Protein AF-A0A315R5Q4-F1 (afdb_monomer_lite)

Structure (mmCIF, N/CA/C/O backbone):
data_AF-A0A315R5Q4-F1
#
_entry.id   AF-A0A315R5Q4-F1
#
loop_
_atom_site.group_PDB
_atom_site.id
_atom_site.type_symbol
_atom_site.label_atom_id
_atom_site.label_alt_id
_atom_site.label_comp_id
_atom_site.label_asym_id
_atom_site.label_entity_id
_atom_site.label_seq_id
_atom_site.pdbx_PDB_ins_code
_atom_site.Cartn_x
_atom_site.Cartn_y
_atom_site.Cartn_z
_atom_site.occupancy
_atom_site.B_iso_or_equiv
_atom_site.auth_seq_id
_atom_site.auth_comp_id
_atom_site.auth_asym_id
_atom_site.auth_atom_id
_atom_site.pdbx_PDB_model_num
ATOM 1 N N . MET A 1 1 ? -39.696 -46.869 30.827 1.00 54.09 1 MET A N 1
ATOM 2 C CA . MET A 1 1 ? -39.120 -45.596 30.332 1.00 54.09 1 MET A CA 1
ATOM 3 C C . MET A 1 1 ? -38.888 -44.634 31.505 1.00 54.09 1 MET A C 1
ATOM 5 O O . MET A 1 1 ? -39.652 -43.701 31.689 1.00 54.09 1 MET A O 1
ATOM 9 N N . LYS A 1 2 ? -37.886 -44.891 32.362 1.00 55.81 2 LYS A N 1
ATOM 10 C CA . LYS A 1 2 ? -37.699 -44.168 33.645 1.00 55.81 2 LYS A CA 1
ATOM 11 C C . LYS A 1 2 ? -36.466 -43.243 33.669 1.00 55.81 2 LYS A C 1
ATOM 13 O O . LYS A 1 2 ? -36.174 -42.674 34.704 1.00 55.81 2 LYS A O 1
ATOM 18 N N . LYS A 1 3 ? -35.759 -43.094 32.538 1.00 61.62 3 LYS A N 1
ATOM 19 C CA . LYS A 1 3 ? -34.410 -42.493 32.457 1.00 61.62 3 LYS A CA 1
ATOM 20 C C . LYS A 1 3 ? -34.329 -41.052 31.920 1.00 61.62 3 LYS A C 1
ATOM 22 O O . LYS A 1 3 ? -33.239 -40.509 31.874 1.00 61.62 3 LYS A O 1
ATOM 27 N N . ILE A 1 4 ? -35.442 -40.428 31.518 1.00 68.75 4 ILE A N 1
ATOM 28 C CA . ILE A 1 4 ? -35.428 -39.055 30.954 1.00 68.75 4 ILE A CA 1
ATOM 29 C C . ILE A 1 4 ? -35.653 -37.982 32.038 1.00 68.75 4 ILE A C 1
ATOM 31 O O . ILE A 1 4 ? -35.181 -36.859 31.910 1.00 68.75 4 ILE A O 1
ATOM 35 N N . ARG A 1 5 ? -36.331 -38.329 33.142 1.00 67.69 5 ARG A N 1
ATOM 36 C CA . ARG A 1 5 ? -36.671 -37.386 34.225 1.00 67.69 5 ARG A CA 1
ATOM 37 C C . ARG A 1 5 ? -35.474 -36.944 35.073 1.00 67.69 5 ARG A C 1
ATOM 39 O O . ARG A 1 5 ? -35.511 -35.852 35.630 1.00 67.69 5 ARG A O 1
ATOM 46 N N . ASP A 1 6 ? -34.411 -37.739 35.117 1.00 67.06 6 ASP A N 1
ATOM 47 C CA . ASP A 1 6 ? -33.240 -37.433 35.947 1.00 67.06 6 ASP A CA 1
ATOM 48 C C . ASP A 1 6 ? -32.310 -36.388 35.301 1.00 67.06 6 ASP A C 1
ATOM 50 O O . ASP A 1 6 ? -31.491 -35.796 35.992 1.00 67.06 6 ASP A O 1
ATOM 54 N N . ILE A 1 7 ? -32.485 -36.082 34.006 1.00 68.50 7 ILE A N 1
ATOM 55 C CA . ILE A 1 7 ? -31.707 -35.048 33.294 1.00 68.50 7 ILE A CA 1
ATOM 56 C C . ILE A 1 7 ? -32.138 -33.630 33.720 1.00 68.50 7 ILE A C 1
ATOM 58 O O . ILE A 1 7 ? -31.321 -32.719 33.749 1.00 68.50 7 ILE A O 1
ATOM 62 N N . PHE A 1 8 ? -33.403 -33.447 34.115 1.00 65.44 8 PHE A N 1
ATOM 63 C CA . PHE A 1 8 ? -33.962 -32.155 34.550 1.00 65.44 8 PHE A CA 1
ATOM 64 C C . PHE A 1 8 ? -33.980 -31.971 36.078 1.00 65.44 8 PHE A C 1
ATOM 66 O O . PHE A 1 8 ? -34.580 -31.026 36.580 1.00 65.44 8 PHE A O 1
ATOM 73 N N . SER A 1 9 ? -33.354 -32.877 36.838 1.00 62.44 9 SER A N 1
ATOM 74 C CA . SER A 1 9 ? -33.397 -32.853 38.311 1.00 62.44 9 SER A CA 1
ATOM 75 C C . SER A 1 9 ? -32.276 -32.021 38.961 1.00 62.44 9 SER A C 1
ATOM 77 O O . SER A 1 9 ? -32.223 -31.928 40.183 1.00 62.44 9 SER A O 1
ATOM 79 N N . GLY A 1 10 ? -31.413 -31.379 38.165 1.00 63.97 10 GLY A N 1
ATOM 80 C CA . GLY A 1 10 ? -30.444 -30.371 38.612 1.00 63.97 10 GLY A CA 1
ATOM 81 C C . GLY A 1 10 ? -30.969 -28.966 38.334 1.00 63.97 10 GLY A C 1
ATOM 82 O O . GLY A 1 10 ? -30.565 -28.332 37.366 1.00 63.97 10 GLY A O 1
ATOM 83 N N . ASN A 1 11 ? -31.934 -28.508 39.128 1.00 62.16 11 ASN A N 1
ATOM 84 C CA . ASN A 1 11 ? -32.632 -27.238 38.911 1.00 62.16 11 ASN A CA 1
ATOM 85 C C . ASN A 1 11 ? -31.884 -26.064 39.580 1.00 62.16 11 ASN A C 1
ATOM 87 O O . ASN A 1 11 ? -32.440 -25.356 40.420 1.00 62.16 11 ASN A O 1
ATOM 91 N N . GLU A 1 12 ? -30.605 -25.887 39.243 1.00 71.94 12 GLU A N 1
ATOM 92 C CA . GLU A 1 12 ? -29.824 -24.706 39.627 1.00 71.94 12 GLU A CA 1
ATOM 93 C C . GLU A 1 12 ? -30.275 -23.533 38.745 1.00 71.94 12 GLU A C 1
ATOM 95 O O . GLU A 1 12 ? -29.838 -23.356 37.610 1.00 71.94 12 GLU A O 1
ATOM 100 N N . GLY A 1 13 ? -31.271 -22.789 39.232 1.00 73.81 13 GLY A N 1
ATOM 101 C CA . GLY A 1 13 ? -31.811 -21.625 38.540 1.00 73.81 13 GLY A CA 1
ATOM 102 C C . GLY A 1 13 ? -30.791 -20.489 38.491 1.00 73.81 13 GLY A C 1
ATOM 103 O O . GLY A 1 13 ? -30.280 -20.073 39.526 1.00 73.81 13 GLY A O 1
ATOM 104 N N . PHE A 1 14 ? -30.543 -19.969 37.288 1.00 77.62 14 PHE A N 1
ATOM 105 C CA . PHE A 1 14 ? -29.752 -18.761 37.052 1.00 77.62 14 PHE A CA 1
ATOM 106 C C . PHE A 1 14 ? -30.343 -17.595 37.855 1.00 77.62 14 PHE A C 1
ATOM 108 O O . PHE A 1 14 ? -31.547 -17.325 37.771 1.00 77.62 14 PHE A O 1
ATOM 115 N N . THR A 1 15 ? -29.534 -16.897 38.645 1.00 89.44 15 THR A N 1
ATOM 116 C CA . THR A 1 15 ? -30.033 -15.760 39.417 1.00 89.44 15 THR A CA 1
ATOM 117 C C . THR A 1 15 ? -30.205 -14.538 38.512 1.00 89.44 15 THR A C 1
ATOM 119 O O . THR A 1 15 ? -29.423 -14.278 37.595 1.00 89.44 15 THR A O 1
ATOM 122 N N . LEU A 1 16 ? -31.233 -13.728 38.782 1.00 88.38 16 LEU A N 1
ATOM 123 C CA . LEU A 1 16 ? -31.425 -12.458 38.070 1.00 88.38 16 LEU A CA 1
ATOM 124 C C . LEU A 1 16 ? -30.238 -11.507 38.277 1.00 88.38 16 LEU A C 1
ATOM 126 O O . LEU A 1 16 ? -29.935 -10.711 37.393 1.00 88.38 16 LEU A O 1
ATOM 130 N N . ILE A 1 17 ? -29.557 -11.605 39.424 1.00 92.31 17 ILE A N 1
ATOM 131 C CA . ILE A 1 17 ? -28.369 -10.801 39.717 1.00 92.31 17 ILE A CA 1
ATOM 132 C C . ILE A 1 17 ? -27.156 -11.242 38.885 1.00 92.31 17 ILE A C 1
ATOM 134 O O . ILE A 1 17 ? -26.411 -10.381 38.425 1.00 92.31 17 ILE A O 1
ATOM 138 N N . GLU A 1 18 ? -26.990 -12.543 38.615 1.00 90.50 18 GLU A N 1
ATOM 139 C CA . GLU A 1 18 ? -25.953 -13.045 37.700 1.00 90.50 18 GLU A CA 1
ATOM 140 C C . GLU A 1 18 ? -26.171 -12.512 36.287 1.00 90.50 18 GLU A C 1
ATOM 142 O O . GLU A 1 18 ? -25.238 -11.997 35.674 1.00 90.50 18 GLU A O 1
ATOM 147 N N . LEU A 1 19 ? -27.411 -12.545 35.791 1.00 90.50 19 LEU A N 1
ATOM 148 C CA . LEU A 1 19 ? -27.720 -11.981 34.478 1.00 90.50 19 LEU A CA 1
ATOM 149 C C . LEU A 1 19 ? -27.503 -10.455 34.449 1.00 90.50 19 LEU A C 1
ATOM 151 O O . LEU A 1 19 ? -26.994 -9.924 33.463 1.00 90.50 19 LEU A O 1
ATOM 155 N N . LEU A 1 20 ? -27.843 -9.757 35.539 1.00 92.88 20 LEU A N 1
ATOM 156 C CA . LEU A 1 20 ? -27.695 -8.305 35.664 1.00 92.88 20 LEU A CA 1
ATOM 157 C C . LEU A 1 20 ? -26.227 -7.869 35.634 1.00 92.88 20 LEU A C 1
ATOM 159 O O . LEU A 1 20 ? -25.880 -6.933 34.919 1.00 92.88 20 LEU A O 1
ATOM 163 N N . ILE A 1 21 ? -25.348 -8.544 36.375 1.00 94.12 21 ILE A N 1
ATOM 164 C CA . ILE A 1 21 ? -23.920 -8.200 36.394 1.00 94.12 21 ILE A CA 1
ATOM 165 C C . ILE A 1 21 ? -23.291 -8.447 35.017 1.00 94.12 21 ILE A C 1
ATOM 167 O O . ILE A 1 21 ? -22.500 -7.629 34.551 1.00 94.12 21 ILE A O 1
ATOM 171 N N . VAL A 1 22 ? -23.682 -9.522 34.326 1.00 94.75 22 VAL A N 1
ATOM 172 C CA . VAL A 1 22 ? -23.162 -9.843 32.988 1.00 94.75 22 VAL A CA 1
ATOM 173 C C . VAL A 1 22 ? -23.499 -8.749 31.976 1.00 94.75 22 VAL A C 1
ATOM 175 O O . VAL A 1 22 ? -22.602 -8.284 31.274 1.00 94.75 22 VAL A O 1
ATOM 178 N N . ILE A 1 23 ? -24.750 -8.280 31.919 1.00 94.94 23 ILE A N 1
ATOM 179 C CA . ILE A 1 23 ? -25.126 -7.212 30.976 1.00 94.94 23 ILE A CA 1
ATOM 180 C C . ILE A 1 23 ? -24.451 -5.879 31.315 1.00 94.94 23 ILE A C 1
ATOM 182 O O . ILE A 1 23 ? -24.115 -5.123 30.409 1.00 94.94 23 ILE A O 1
ATOM 186 N N . VAL A 1 24 ? -24.204 -5.607 32.602 1.00 96.06 24 VAL A N 1
ATOM 187 C CA . VAL A 1 24 ? -23.477 -4.411 33.044 1.00 96.06 24 VAL A CA 1
ATOM 188 C C . VAL A 1 24 ? -22.023 -4.477 32.586 1.00 96.06 24 VAL A C 1
ATOM 190 O O . VAL A 1 24 ? -21.525 -3.515 32.007 1.00 96.06 24 VAL A O 1
ATOM 193 N N . ILE A 1 25 ? -21.351 -5.615 32.777 1.00 95.81 25 ILE A N 1
ATOM 194 C CA . ILE A 1 25 ? -19.964 -5.798 32.334 1.00 95.81 25 ILE A CA 1
ATOM 195 C C . ILE A 1 25 ? -19.874 -5.726 30.805 1.00 95.81 25 ILE A C 1
ATOM 197 O O . ILE A 1 25 ? -19.025 -5.002 30.291 1.00 95.81 25 ILE A O 1
ATOM 201 N N . ILE A 1 26 ? -20.765 -6.404 30.070 1.00 95.69 26 ILE A N 1
ATOM 202 C CA . ILE A 1 26 ? -20.812 -6.323 28.599 1.00 95.69 26 ILE A CA 1
ATOM 203 C C . ILE A 1 26 ? -21.082 -4.881 28.149 1.00 95.69 26 ILE A C 1
ATOM 205 O O . ILE A 1 26 ? -20.455 -4.426 27.199 1.00 95.69 26 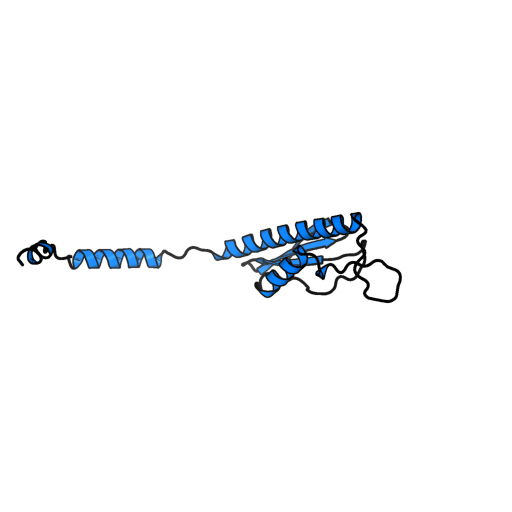ILE A O 1
ATOM 209 N N . GLY A 1 27 ? -21.941 -4.138 28.852 1.00 95.25 27 GLY A N 1
ATOM 210 C CA . GLY A 1 27 ? -22.203 -2.725 28.575 1.00 95.25 27 GLY A CA 1
ATOM 211 C C . GLY A 1 27 ? -20.963 -1.840 28.733 1.00 95.25 27 GLY A C 1
ATOM 212 O O . GLY A 1 27 ? -20.687 -1.014 27.866 1.00 95.25 27 GLY A O 1
ATOM 213 N N . VAL A 1 28 ? -20.176 -2.044 29.794 1.00 95.31 28 VAL A N 1
ATOM 214 C CA . VAL A 1 28 ? -18.911 -1.316 30.009 1.00 95.31 28 VAL A CA 1
ATOM 215 C C . VAL A 1 28 ? -17.870 -1.696 28.958 1.00 95.31 28 VAL A C 1
ATOM 217 O O . VAL A 1 28 ? -17.237 -0.814 28.382 1.00 95.31 28 VAL A O 1
ATOM 220 N N . LEU A 1 29 ? -17.710 -2.993 28.676 1.00 95.50 29 LEU A N 1
ATOM 221 C CA . LEU A 1 29 ? -16.764 -3.474 27.669 1.00 95.50 29 LEU A CA 1
ATOM 222 C C . LEU A 1 29 ? -17.122 -2.951 26.277 1.00 95.50 29 LEU A C 1
ATOM 224 O O . LEU A 1 29 ? -16.241 -2.468 25.577 1.00 95.50 29 LEU A O 1
ATOM 228 N N . ALA A 1 30 ? -18.401 -2.974 25.900 1.00 93.31 30 ALA A N 1
ATOM 229 C CA . ALA A 1 30 ? -18.864 -2.458 24.616 1.00 93.31 30 ALA A CA 1
ATOM 230 C C . ALA A 1 30 ? -18.624 -0.947 24.467 1.00 93.31 30 ALA A C 1
ATOM 232 O O . ALA A 1 30 ? -18.304 -0.494 23.373 1.00 93.31 30 ALA A O 1
ATOM 233 N N . ALA A 1 31 ? -18.728 -0.171 25.553 1.00 92.00 31 ALA A N 1
ATOM 234 C CA . ALA A 1 31 ? -18.489 1.272 25.520 1.00 92.00 31 ALA A CA 1
ATOM 235 C C . ALA A 1 31 ? -17.018 1.644 25.256 1.00 92.00 31 ALA A C 1
ATOM 237 O O . ALA A 1 31 ? -16.754 2.674 24.641 1.00 92.00 31 ALA A O 1
ATOM 238 N N . ILE A 1 32 ? -16.062 0.825 25.711 1.00 93.06 32 ILE A N 1
ATOM 239 C CA . ILE A 1 32 ? -14.619 1.060 25.503 1.00 93.06 32 ILE A CA 1
ATOM 240 C C . ILE A 1 32 ? -14.046 0.275 24.317 1.00 93.06 32 ILE A C 1
ATOM 242 O O . ILE A 1 32 ? -12.924 0.537 23.884 1.00 93.06 32 ILE A O 1
ATOM 246 N N . ALA A 1 33 ? -14.790 -0.702 23.798 1.00 87.88 33 ALA A N 1
ATOM 247 C CA . ALA A 1 33 ? -14.345 -1.571 22.721 1.00 87.88 33 ALA A CA 1
ATOM 248 C C . ALA A 1 33 ? -14.543 -0.904 21.355 1.00 87.88 33 ALA A C 1
ATOM 250 O O . ALA A 1 33 ? -15.437 -1.261 20.592 1.00 87.88 33 ALA A O 1
ATOM 251 N N . VAL A 1 34 ? -13.658 0.035 21.022 1.00 85.31 34 VAL A N 1
ATOM 252 C CA . VAL A 1 34 ? -13.445 0.478 19.640 1.00 85.31 34 VAL A CA 1
ATOM 253 C C . VAL A 1 34 ? -11.950 0.365 19.336 1.00 85.31 34 VAL A C 1
ATOM 255 O O . VAL A 1 34 ? -11.176 1.221 19.767 1.00 85.31 34 VAL A O 1
ATOM 258 N N . PRO A 1 35 ? -11.496 -0.697 18.643 1.00 78.25 35 PRO A N 1
ATOM 259 C CA . PRO A 1 35 ? -10.123 -0.751 18.162 1.00 78.25 35 PRO A CA 1
ATOM 260 C C . PRO A 1 35 ? -9.923 0.343 17.108 1.00 78.25 35 PRO A C 1
ATOM 262 O O . PRO A 1 35 ? -10.674 0.424 16.136 1.00 78.25 35 PRO A O 1
ATOM 265 N N . ASN A 1 36 ? -8.917 1.197 17.303 1.00 78.31 36 ASN A N 1
ATOM 266 C CA . ASN A 1 36 ? -8.582 2.231 16.331 1.00 78.31 36 ASN A CA 1
ATOM 267 C C . ASN A 1 36 ? -7.816 1.603 15.155 1.00 78.31 36 ASN A C 1
ATOM 269 O O . ASN A 1 36 ? -6.627 1.307 15.275 1.00 78.31 36 ASN A O 1
ATOM 273 N N . LEU A 1 37 ? -8.522 1.354 14.049 1.00 79.25 37 LEU A N 1
ATOM 274 C CA . LEU A 1 37 ? -7.970 0.724 12.847 1.00 79.25 37 LEU A CA 1
ATOM 275 C C . LEU A 1 37 ? -7.558 1.734 11.768 1.00 79.25 37 LEU A C 1
ATOM 277 O O . LEU A 1 37 ? -6.911 1.322 10.810 1.00 79.25 37 LEU A O 1
ATOM 281 N N . THR A 1 38 ? -7.904 3.021 11.904 1.00 76.31 38 THR A N 1
ATOM 282 C CA . THR A 1 38 ? -7.800 3.989 10.798 1.00 76.31 38 THR A CA 1
ATOM 283 C C . THR A 1 38 ? -6.368 4.047 10.251 1.00 76.31 38 THR A C 1
ATOM 285 O O . THR A 1 38 ? -6.125 3.534 9.160 1.00 76.31 38 THR A O 1
ATOM 288 N N . GLY A 1 39 ? -5.385 4.430 11.075 1.00 77.50 39 GLY A N 1
ATOM 289 C CA . GLY A 1 39 ? -3.984 4.603 10.637 1.00 77.50 39 GLY A CA 1
ATOM 290 C C . GLY A 1 39 ? -3.251 3.332 10.180 1.00 77.50 39 GLY A C 1
ATOM 291 O O . GLY A 1 39 ? -2.186 3.405 9.554 1.00 77.50 39 GLY A O 1
ATOM 292 N N . LEU A 1 40 ? -3.790 2.145 10.484 1.00 82.88 40 LEU A N 1
ATOM 293 C CA . LEU A 1 40 ? -3.183 0.885 10.049 1.00 82.88 40 LEU A CA 1
ATOM 294 C C . LEU A 1 40 ? -3.427 0.641 8.557 1.00 82.88 40 LEU A C 1
ATOM 296 O O . LEU A 1 40 ? -2.548 0.112 7.877 1.00 82.88 40 LEU A O 1
ATOM 300 N N . VAL A 1 41 ? -4.593 1.045 8.045 1.00 85.56 41 VAL A N 1
ATOM 301 C CA . VAL A 1 41 ? -4.964 0.851 6.638 1.00 85.56 41 VAL A CA 1
ATOM 302 C C . VAL A 1 41 ? -4.126 1.758 5.737 1.00 85.56 41 VAL A C 1
ATOM 304 O O . VAL A 1 41 ? -3.557 1.271 4.759 1.00 85.56 41 VAL A O 1
ATOM 307 N N . GLY A 1 42 ? -3.956 3.036 6.097 1.00 86.56 42 GLY A N 1
ATOM 308 C CA . GLY A 1 42 ? -3.080 3.964 5.372 1.00 86.56 42 GLY A CA 1
ATOM 309 C C . GLY A 1 42 ? -1.630 3.473 5.304 1.00 86.56 42 GLY A C 1
ATOM 310 O O . GLY A 1 42 ? -1.039 3.381 4.222 1.00 86.56 42 GLY A O 1
ATOM 311 N N . SER A 1 43 ? -1.081 3.036 6.443 1.00 88.00 43 SER A N 1
ATOM 312 C CA . SER A 1 43 ? 0.269 2.457 6.522 1.00 88.00 43 SER A CA 1
ATOM 313 C C . SER A 1 43 ? 0.423 1.173 5.698 1.00 88.00 43 SER A C 1
ATOM 315 O O . SER A 1 43 ? 1.440 0.995 5.025 1.00 88.00 43 SER A O 1
ATOM 317 N N . ALA A 1 44 ? -0.584 0.293 5.703 1.00 90.38 44 ALA A N 1
ATOM 318 C CA . ALA A 1 44 ? -0.580 -0.923 4.894 1.00 90.38 44 ALA A CA 1
ATOM 319 C C . ALA A 1 44 ? -0.592 -0.604 3.391 1.00 90.38 44 ALA A C 1
ATOM 321 O O . ALA A 1 44 ? 0.228 -1.141 2.647 1.00 90.38 44 ALA A O 1
ATOM 322 N N . ASN A 1 45 ? -1.448 0.325 2.952 1.00 91.69 45 ASN A N 1
ATOM 323 C CA . ASN A 1 45 ? -1.526 0.747 1.550 1.00 91.69 45 ASN A CA 1
ATOM 324 C C . ASN A 1 45 ? -0.186 1.303 1.047 1.00 91.69 45 ASN A C 1
ATOM 326 O O . ASN A 1 45 ? 0.249 0.965 -0.054 1.00 91.69 45 ASN A O 1
ATOM 330 N N . LYS A 1 46 ? 0.509 2.096 1.873 1.00 93.12 46 LYS A N 1
ATOM 331 C CA . LYS A 1 46 ? 1.842 2.640 1.559 1.00 93.12 46 LYS A CA 1
ATOM 332 C C . LYS A 1 46 ? 2.873 1.545 1.309 1.00 93.12 46 LYS A C 1
ATOM 334 O O . LYS A 1 46 ? 3.626 1.627 0.338 1.00 93.12 46 LYS A O 1
ATOM 339 N N . GLU A 1 47 ? 2.927 0.524 2.162 1.00 93.12 47 GLU A N 1
ATOM 340 C CA . GLU A 1 47 ? 3.890 -0.567 1.984 1.00 93.12 47 GLU A CA 1
ATOM 341 C C . GLU A 1 47 ? 3.533 -1.474 0.800 1.00 93.12 47 GLU A C 1
ATOM 343 O O . GLU A 1 47 ? 4.436 -1.870 0.062 1.00 93.12 47 GLU A O 1
ATOM 348 N N . VAL A 1 48 ? 2.245 -1.733 0.541 1.00 92.50 48 VAL A N 1
ATOM 349 C CA . VAL A 1 48 ? 1.827 -2.520 -0.633 1.00 92.50 48 VAL A CA 1
ATOM 350 C C . VAL A 1 48 ? 2.152 -1.780 -1.933 1.00 92.50 48 VAL A C 1
ATOM 352 O O . VAL A 1 48 ? 2.802 -2.353 -2.806 1.00 92.50 48 VAL A O 1
ATOM 355 N N . VAL A 1 49 ? 1.805 -0.492 -2.055 1.00 92.94 49 VAL A N 1
ATOM 356 C CA . VAL A 1 49 ? 2.121 0.294 -3.263 1.00 92.94 49 VAL A CA 1
ATOM 357 C C . VAL A 1 49 ? 3.629 0.381 -3.480 1.00 92.94 49 VAL A C 1
ATOM 359 O O . VAL A 1 49 ? 4.115 0.156 -4.585 1.00 92.94 49 VAL A O 1
ATOM 362 N N . LYS A 1 50 ? 4.404 0.624 -2.422 1.00 93.31 50 LYS A N 1
ATOM 363 C CA . LYS A 1 50 ? 5.871 0.629 -2.484 1.00 93.31 50 LYS A CA 1
ATOM 364 C C . LYS A 1 50 ? 6.451 -0.713 -2.927 1.00 93.31 50 LYS A C 1
ATOM 366 O O . LYS A 1 50 ? 7.409 -0.723 -3.697 1.00 93.31 50 LYS A O 1
ATOM 371 N N . SER A 1 51 ? 5.907 -1.825 -2.433 1.00 94.62 51 SER A N 1
ATOM 372 C CA . SER A 1 51 ? 6.304 -3.175 -2.839 1.00 94.62 51 SER A CA 1
ATOM 373 C C . SER A 1 51 ? 6.013 -3.401 -4.322 1.00 94.62 51 SER A C 1
ATOM 375 O O . SER A 1 51 ? 6.924 -3.724 -5.082 1.00 94.62 51 SER A O 1
ATOM 377 N N . ASN A 1 52 ? 4.784 -3.123 -4.759 1.00 92.75 52 ASN A N 1
ATOM 378 C CA . ASN A 1 52 ? 4.365 -3.329 -6.143 1.00 92.75 52 ASN A CA 1
ATOM 379 C C . ASN A 1 52 ? 5.139 -2.430 -7.114 1.00 92.75 52 ASN A C 1
ATOM 381 O O . ASN A 1 52 ? 5.550 -2.891 -8.172 1.00 92.75 52 ASN A O 1
ATOM 385 N N . MET A 1 53 ? 5.458 -1.191 -6.730 1.00 91.19 53 MET A N 1
ATOM 386 C CA . MET A 1 53 ? 6.312 -0.298 -7.524 1.00 91.19 53 MET A CA 1
ATOM 387 C C . MET A 1 53 ? 7.755 -0.815 -7.659 1.00 91.19 53 MET A C 1
ATOM 389 O O . MET A 1 53 ? 8.380 -0.644 -8.705 1.00 91.19 53 MET A O 1
ATOM 393 N N . ARG A 1 54 ? 8.308 -1.485 -6.638 1.00 93.12 54 ARG A N 1
ATOM 394 C CA . ARG A 1 54 ? 9.632 -2.132 -6.743 1.00 93.12 54 ARG A CA 1
ATOM 395 C C . ARG A 1 54 ? 9.599 -3.349 -7.657 1.00 93.12 54 ARG A C 1
ATOM 397 O O . ARG A 1 54 ? 10.521 -3.532 -8.454 1.00 93.12 54 ARG A O 1
ATOM 404 N N . THR A 1 55 ? 8.550 -4.159 -7.545 1.00 92.94 55 THR A N 1
ATOM 405 C CA . THR A 1 55 ? 8.326 -5.296 -8.441 1.00 92.94 55 THR A CA 1
ATOM 406 C C . THR A 1 55 ? 8.194 -4.800 -9.874 1.00 92.94 55 THR A C 1
ATOM 408 O O . THR A 1 55 ? 8.900 -5.290 -10.746 1.00 92.94 55 THR A O 1
ATOM 411 N N . LEU A 1 56 ? 7.405 -3.747 -10.099 1.00 88.00 56 LEU A N 1
ATOM 412 C CA . LEU A 1 56 ? 7.219 -3.135 -11.409 1.00 88.00 56 LEU A CA 1
ATOM 413 C C . LEU A 1 56 ? 8.542 -2.649 -12.012 1.00 88.00 56 LEU A C 1
ATOM 415 O O . LEU A 1 56 ? 8.836 -2.977 -13.157 1.00 88.00 56 LEU A O 1
ATOM 419 N N . LEU A 1 57 ? 9.378 -1.942 -11.242 1.00 87.62 57 LEU A N 1
ATOM 420 C CA . LEU A 1 57 ? 10.723 -1.549 -11.684 1.00 87.62 57 LEU A CA 1
ATOM 421 C C . LEU A 1 57 ? 11.562 -2.770 -12.095 1.00 87.62 57 LEU A C 1
ATOM 423 O O . LEU A 1 57 ? 12.161 -2.779 -13.168 1.00 87.62 57 LEU A O 1
ATOM 427 N N . THR A 1 58 ? 11.561 -3.819 -11.271 1.00 90.00 58 THR A N 1
ATOM 428 C CA . THR A 1 58 ? 12.319 -5.050 -11.542 1.00 90.00 58 THR A CA 1
ATOM 429 C C . THR A 1 58 ? 11.829 -5.740 -12.816 1.00 90.00 58 THR A C 1
ATOM 431 O O . THR A 1 58 ? 12.638 -6.189 -13.626 1.00 90.00 58 THR A O 1
ATOM 434 N N . GLU A 1 59 ? 10.514 -5.815 -13.030 1.00 86.12 59 GLU A N 1
ATOM 435 C CA . GLU A 1 59 ? 9.948 -6.418 -14.236 1.00 86.12 59 GLU A CA 1
ATOM 436 C C . GLU A 1 59 ? 10.246 -5.581 -15.491 1.00 86.12 59 GLU A C 1
ATOM 438 O O . GLU A 1 59 ? 10.548 -6.153 -16.542 1.00 86.12 59 GLU A O 1
ATOM 443 N N . ILE A 1 60 ? 10.232 -4.245 -15.385 1.00 81.00 60 ILE A N 1
ATOM 444 C CA . ILE A 1 60 ? 10.638 -3.330 -16.464 1.00 81.00 60 ILE A CA 1
ATOM 445 C C . ILE A 1 60 ? 12.108 -3.570 -16.838 1.00 81.00 60 ILE A C 1
ATOM 447 O O . ILE A 1 60 ? 12.424 -3.748 -18.018 1.00 81.00 60 ILE A O 1
ATOM 451 N N . GLU A 1 61 ? 13.009 -3.628 -15.854 1.00 82.06 61 GLU A N 1
ATOM 452 C CA . GLU A 1 61 ? 14.441 -3.862 -16.078 1.00 82.06 61 GLU A CA 1
ATOM 453 C C . GLU A 1 61 ? 14.727 -5.257 -16.644 1.00 82.06 61 GLU A C 1
ATOM 455 O O . GLU A 1 61 ? 15.482 -5.394 -17.610 1.00 82.06 61 GLU A O 1
ATOM 460 N N . ALA A 1 62 ? 14.086 -6.294 -16.101 1.00 83.44 62 ALA A N 1
ATOM 461 C CA . ALA A 1 62 ? 14.218 -7.661 -16.595 1.00 83.44 62 ALA A CA 1
ATOM 462 C C . ALA A 1 62 ? 13.747 -7.775 -18.052 1.00 83.44 62 ALA A C 1
ATOM 464 O O . ALA A 1 62 ? 14.409 -8.406 -18.882 1.00 83.44 62 ALA A O 1
ATOM 465 N N . ARG A 1 63 ? 12.633 -7.116 -18.399 1.00 77.44 63 ARG A N 1
ATOM 466 C CA . ARG A 1 63 ? 12.123 -7.083 -19.773 1.00 77.44 63 ARG A CA 1
ATOM 467 C C . ARG A 1 63 ? 13.078 -6.331 -20.701 1.00 77.44 63 ARG A C 1
ATOM 469 O O . ARG A 1 63 ? 13.381 -6.857 -21.773 1.00 77.44 63 ARG A O 1
ATOM 476 N N . LYS A 1 64 ? 13.600 -5.172 -20.274 1.00 76.56 64 LYS A N 1
ATOM 477 C CA . LYS A 1 64 ? 14.623 -4.393 -21.000 1.00 76.56 64 LYS A CA 1
ATOM 478 C C . LYS A 1 64 ? 15.866 -5.237 -21.291 1.00 76.56 64 LYS A C 1
ATOM 480 O O . LYS A 1 64 ? 16.332 -5.255 -22.425 1.00 76.56 64 LYS A O 1
ATOM 485 N N . ALA A 1 65 ? 16.354 -5.993 -20.307 1.00 79.69 65 ALA A N 1
ATOM 486 C CA . ALA A 1 65 ? 17.509 -6.877 -20.466 1.00 79.69 65 ALA A CA 1
ATOM 487 C C . ALA A 1 65 ? 17.234 -8.079 -21.390 1.00 79.69 65 ALA A C 1
ATOM 489 O O . ALA A 1 65 ? 18.122 -8.506 -22.124 1.00 79.69 65 ALA A O 1
ATOM 490 N N . SER A 1 66 ? 16.012 -8.621 -21.373 1.00 78.31 66 SER A N 1
ATOM 491 C CA . SER A 1 66 ? 15.631 -9.783 -22.192 1.00 78.31 66 SER A CA 1
ATOM 492 C C . SER A 1 66 ? 15.460 -9.479 -23.685 1.00 78.31 66 SER A C 1
ATOM 494 O O . SER A 1 66 ? 15.402 -10.408 -24.487 1.00 78.31 66 SER A O 1
ATOM 496 N N . GLY A 1 67 ? 15.333 -8.202 -24.066 1.00 67.94 67 GLY A N 1
ATOM 497 C CA . GLY A 1 67 ? 15.041 -7.815 -25.447 1.00 67.94 67 GLY A CA 1
ATOM 498 C C . GLY A 1 67 ? 13.704 -8.357 -25.966 1.00 67.94 67 GLY A C 1
ATOM 499 O O . GLY A 1 67 ? 13.535 -8.494 -27.173 1.00 67.94 67 GLY A O 1
ATOM 500 N N . ASN A 1 68 ? 12.758 -8.709 -25.086 1.00 60.66 68 ASN A N 1
ATOM 501 C CA . ASN A 1 68 ? 11.417 -9.121 -25.492 1.00 60.66 68 ASN A CA 1
ATOM 502 C C . ASN A 1 68 ? 10.613 -7.882 -25.925 1.00 60.66 68 ASN A C 1
ATOM 504 O O . ASN A 1 68 ? 10.088 -7.151 -25.084 1.00 60.66 68 ASN A O 1
ATOM 508 N N . THR A 1 69 ? 10.547 -7.650 -27.237 1.00 55.62 69 THR A N 1
ATOM 509 C CA . THR A 1 69 ? 9.954 -6.468 -27.891 1.00 55.62 69 THR A CA 1
ATOM 510 C C . THR A 1 69 ? 8.510 -6.682 -28.355 1.00 55.62 69 THR A C 1
ATOM 512 O O . THR A 1 69 ? 8.044 -6.056 -29.308 1.00 55.62 69 THR A O 1
ATOM 515 N N . THR A 1 70 ? 7.773 -7.584 -27.708 1.00 49.47 70 THR A N 1
ATOM 516 C CA . THR A 1 70 ? 6.385 -7.864 -28.093 1.00 49.47 70 THR A CA 1
ATOM 517 C C . THR A 1 70 ? 5.479 -6.722 -27.624 1.00 49.47 70 THR A C 1
ATOM 519 O O . THR A 1 70 ? 5.040 -6.702 -26.480 1.00 49.47 70 THR A O 1
ATOM 522 N N . GLY A 1 71 ? 5.256 -5.744 -28.504 1.00 51.69 71 GLY A N 1
ATOM 523 C CA . GLY A 1 71 ? 4.435 -4.563 -28.237 1.00 51.69 71 GLY A CA 1
ATOM 524 C C . GLY A 1 71 ? 4.434 -3.568 -29.398 1.00 51.69 71 GLY A C 1
ATOM 525 O O . GLY A 1 71 ? 4.782 -2.404 -29.235 1.00 51.69 71 GLY A O 1
ATOM 526 N N . SER A 1 72 ? 4.077 -4.013 -30.607 1.00 48.25 72 SER A N 1
ATOM 527 C CA . SER A 1 72 ? 3.878 -3.087 -31.726 1.00 48.25 72 SER A CA 1
ATOM 528 C C . SER A 1 72 ? 2.538 -2.369 -31.569 1.00 48.25 72 SER A C 1
ATOM 530 O O . SER A 1 72 ? 1.485 -2.921 -31.883 1.00 48.25 72 SER A O 1
ATOM 532 N N . THR A 1 73 ? 2.576 -1.114 -31.132 1.00 48.47 73 THR A N 1
ATOM 533 C CA . THR A 1 73 ? 1.507 -0.153 -31.419 1.00 48.47 73 THR A CA 1
ATOM 534 C C . THR A 1 73 ? 2.098 1.028 -32.172 1.00 48.47 73 THR A C 1
ATOM 536 O O . THR A 1 73 ? 2.475 2.032 -31.578 1.00 48.47 73 THR A O 1
ATOM 539 N N . GLY A 1 74 ? 2.155 0.908 -33.498 1.00 49.97 74 GLY A N 1
ATOM 540 C CA . GLY A 1 74 ? 2.281 2.067 -34.378 1.00 49.97 74 GLY A CA 1
ATOM 541 C C . GLY A 1 74 ? 3.552 2.131 -35.215 1.00 49.97 74 GLY A C 1
ATOM 542 O O . GLY A 1 74 ? 4.632 1.702 -34.833 1.00 49.97 74 GLY A O 1
ATOM 543 N N . THR A 1 75 ? 3.357 2.664 -36.414 1.00 50.53 75 THR A N 1
ATOM 544 C CA . THR A 1 75 ? 4.261 2.737 -37.558 1.00 50.53 75 THR A CA 1
ATOM 545 C C . THR A 1 75 ? 5.513 3.568 -37.264 1.00 50.53 75 THR A C 1
ATOM 547 O O . THR A 1 75 ? 5.541 4.775 -37.472 1.00 50.53 75 THR A O 1
ATOM 550 N N . GLY A 1 76 ? 6.566 2.913 -36.799 1.00 51.84 76 GLY A N 1
ATOM 551 C CA . GLY A 1 76 ? 7.875 3.514 -36.571 1.00 51.84 76 GLY A CA 1
ATOM 552 C C . GLY A 1 76 ? 8.724 2.512 -35.811 1.00 51.84 76 GLY A C 1
ATOM 553 O O . GLY A 1 76 ? 8.238 1.890 -34.880 1.00 51.84 76 GLY A O 1
ATOM 554 N N . SER A 1 77 ? 9.946 2.274 -36.268 1.00 52.22 77 SER A N 1
ATOM 555 C CA . SER A 1 77 ? 10.826 1.189 -35.826 1.00 52.22 77 SER A CA 1
ATOM 556 C C . SER A 1 77 ? 11.401 1.388 -34.411 1.00 52.22 77 SER A C 1
ATOM 558 O O . SER A 1 77 ? 12.609 1.265 -34.232 1.00 52.22 77 SER A O 1
ATOM 560 N N . ASP A 1 78 ? 10.556 1.641 -33.415 1.00 57.16 78 ASP A N 1
ATOM 561 C CA . ASP A 1 78 ? 10.931 1.640 -32.006 1.00 57.16 78 ASP A CA 1
ATOM 562 C C . ASP A 1 78 ? 10.258 0.447 -31.329 1.00 57.16 78 ASP A C 1
ATOM 564 O O . ASP A 1 78 ? 9.036 0.339 -31.238 1.00 57.16 78 ASP A O 1
ATOM 568 N N . ASN A 1 79 ? 11.082 -0.498 -30.891 1.00 52.53 79 ASN A N 1
ATOM 569 C CA . ASN A 1 79 ? 10.658 -1.660 -30.128 1.00 52.53 79 ASN A CA 1
ATOM 570 C C . ASN A 1 79 ? 10.045 -1.210 -28.796 1.00 52.53 79 ASN A C 1
ATOM 572 O O . ASN A 1 79 ? 10.770 -0.918 -27.846 1.00 52.53 79 ASN A O 1
ATOM 576 N N . TYR A 1 80 ? 8.722 -1.130 -28.735 1.00 56.12 80 TYR A N 1
ATOM 577 C CA . TYR A 1 80 ? 8.009 -0.640 -27.567 1.00 56.12 80 TYR A CA 1
ATOM 578 C C . TYR A 1 80 ? 7.421 -1.770 -26.736 1.00 56.12 80 TYR A C 1
ATOM 580 O O . TYR A 1 80 ? 6.981 -2.782 -27.274 1.00 56.12 80 TYR A O 1
ATOM 588 N N . VAL A 1 81 ? 7.389 -1.587 -25.417 1.00 61.62 81 VAL A N 1
ATOM 589 C CA . VAL A 1 81 ? 6.725 -2.509 -24.491 1.00 61.62 81 VAL A CA 1
ATOM 590 C C . VAL A 1 81 ? 5.598 -1.756 -23.796 1.00 61.62 81 VAL A C 1
ATOM 592 O O . VAL A 1 81 ? 5.876 -0.785 -23.087 1.00 61.62 81 VAL A O 1
ATOM 595 N N . PRO A 1 82 ? 4.335 -2.180 -23.950 1.00 67.94 82 PRO A N 1
ATOM 596 C CA . PRO A 1 82 ? 3.264 -1.670 -23.116 1.00 67.94 82 PRO A CA 1
ATOM 597 C C . PRO A 1 82 ? 3.477 -2.161 -21.677 1.00 67.94 82 PRO A C 1
ATOM 599 O O . PRO A 1 82 ? 3.325 -3.341 -21.366 1.00 67.94 82 PRO A O 1
ATOM 602 N N . ILE A 1 83 ? 3.824 -1.238 -20.776 1.00 73.31 83 ILE A N 1
ATOM 603 C CA . ILE A 1 83 ? 3.942 -1.490 -19.326 1.00 73.31 83 ILE A CA 1
ATOM 604 C C . ILE A 1 83 ? 2.640 -2.020 -18.706 1.00 73.31 83 ILE A C 1
ATOM 606 O O . ILE A 1 83 ? 2.659 -2.585 -17.620 1.00 73.31 83 ILE A O 1
ATOM 610 N N . THR A 1 84 ? 1.521 -1.863 -19.414 1.00 76.25 84 THR A N 1
ATOM 611 C CA . THR A 1 84 ? 0.180 -2.268 -18.995 1.00 76.25 84 THR A CA 1
ATOM 612 C C . THR A 1 84 ? -0.003 -3.782 -18.901 1.00 76.25 84 THR A C 1
ATOM 614 O O . THR A 1 84 ? -0.941 -4.241 -18.267 1.00 76.25 84 THR A O 1
ATOM 617 N N . GLU A 1 85 ? 0.880 -4.573 -19.519 1.00 75.50 85 GLU A N 1
ATOM 618 C CA . GLU A 1 85 ? 0.827 -6.044 -19.480 1.00 75.50 85 GLU A CA 1
ATOM 619 C C . GLU A 1 85 ? 1.658 -6.657 -18.339 1.00 75.50 85 GLU A C 1
ATOM 621 O O . GLU A 1 85 ? 1.753 -7.877 -18.212 1.00 75.50 85 GLU A O 1
ATOM 626 N N . LEU A 1 86 ? 2.329 -5.831 -17.535 1.00 80.62 86 LEU A N 1
ATOM 627 C CA . LEU A 1 86 ? 3.116 -6.287 -16.390 1.00 80.62 86 LEU A CA 1
ATOM 628 C C . LEU A 1 86 ? 2.177 -6.655 -15.235 1.00 80.62 86 LEU A C 1
ATOM 630 O O . LEU A 1 86 ? 1.257 -5.901 -14.923 1.00 80.62 86 LEU A O 1
ATOM 634 N N . ASN A 1 87 ? 2.417 -7.784 -14.565 1.00 87.00 87 ASN A N 1
ATOM 635 C CA . ASN A 1 87 ? 1.550 -8.231 -13.467 1.00 87.00 87 ASN A CA 1
ATOM 636 C C . ASN A 1 87 ? 1.503 -7.181 -12.351 1.00 87.00 87 ASN A C 1
ATOM 638 O O . ASN A 1 87 ? 0.426 -6.827 -11.879 1.00 87.00 87 ASN A O 1
ATOM 642 N N . ALA A 1 88 ? 2.659 -6.610 -12.003 1.00 87.19 88 ALA A N 1
ATOM 643 C CA . ALA A 1 88 ? 2.745 -5.551 -11.002 1.00 87.19 88 ALA A CA 1
ATOM 644 C C . ALA A 1 88 ? 1.994 -4.268 -11.410 1.00 87.19 88 ALA A C 1
ATOM 646 O O . ALA A 1 88 ? 1.520 -3.530 -10.547 1.00 87.19 88 ALA A O 1
ATOM 647 N N . TYR A 1 89 ? 1.860 -3.999 -12.715 1.00 87.06 89 TYR A N 1
ATOM 648 C CA . TYR A 1 89 ? 1.061 -2.879 -13.216 1.00 87.06 89 TYR A CA 1
ATOM 649 C C . TYR A 1 89 ? -0.432 -3.13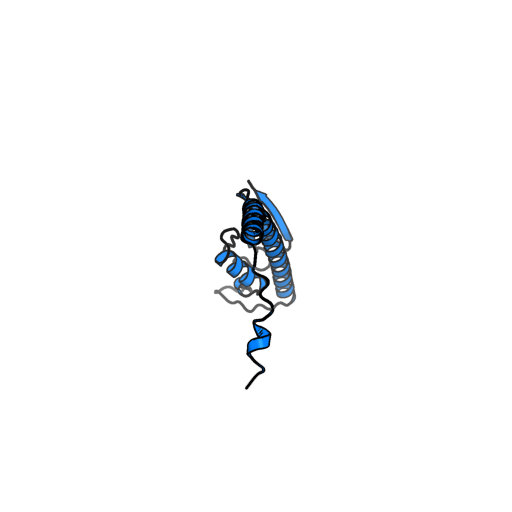5 -12.997 1.00 87.06 89 TYR A C 1
ATOM 651 O O . TYR A 1 89 ? -1.126 -2.286 -12.445 1.00 87.06 89 TYR A O 1
ATOM 659 N N . VAL A 1 90 ? -0.907 -4.322 -13.379 1.00 87.62 90 VAL A N 1
ATOM 660 C CA . VAL A 1 90 ? -2.310 -4.732 -13.208 1.00 87.62 90 VAL A CA 1
ATOM 661 C C . VAL A 1 90 ? -2.703 -4.750 -11.729 1.00 87.62 90 VAL A C 1
ATOM 663 O O . VAL A 1 90 ? -3.799 -4.329 -11.369 1.00 87.62 90 VAL A O 1
ATOM 666 N N . GLU A 1 91 ? -1.807 -5.187 -10.844 1.00 90.06 91 GLU A N 1
ATOM 667 C CA . GLU A 1 91 ? -2.038 -5.136 -9.397 1.00 90.06 91 GLU A CA 1
ATOM 668 C C . GLU A 1 91 ? -2.212 -3.700 -8.888 1.00 90.06 91 GLU A C 1
ATOM 670 O O . GLU A 1 91 ? -3.143 -3.435 -8.128 1.00 90.06 91 GLU A O 1
ATOM 675 N N . LEU A 1 92 ? -1.369 -2.760 -9.326 1.00 90.00 92 LEU A N 1
ATOM 676 C CA . LEU A 1 92 ? -1.504 -1.344 -8.964 1.00 90.00 92 LEU A CA 1
ATOM 677 C C . LEU A 1 92 ? -2.792 -0.717 -9.517 1.00 90.00 92 LEU A C 1
ATOM 679 O O . LEU A 1 92 ? -3.425 0.081 -8.826 1.00 90.00 92 LEU A O 1
ATOM 683 N N . GLU A 1 93 ? -3.200 -1.091 -10.728 1.00 90.06 93 GLU A N 1
ATOM 684 C CA . GLU A 1 93 ? -4.436 -0.620 -11.361 1.00 90.06 93 GLU A CA 1
ATOM 685 C C . GLU A 1 93 ? -5.695 -1.128 -10.639 1.00 90.06 93 GLU A C 1
ATOM 687 O O . GLU A 1 93 ? -6.603 -0.345 -10.340 1.00 90.06 93 GLU A O 1
ATOM 692 N N . ASN A 1 94 ? -5.730 -2.415 -10.286 1.00 90.81 94 ASN A N 1
ATOM 693 C CA . ASN A 1 94 ? -6.824 -2.991 -9.503 1.00 90.81 94 ASN A CA 1
ATOM 694 C C . ASN A 1 94 ? -6.889 -2.364 -8.106 1.00 90.81 94 ASN A C 1
ATOM 696 O O . ASN A 1 94 ? -7.961 -1.971 -7.654 1.00 90.81 94 ASN A O 1
ATOM 700 N N . MET A 1 95 ? -5.739 -2.183 -7.449 1.00 90.75 95 MET A N 1
ATOM 701 C CA . MET A 1 95 ? -5.684 -1.505 -6.154 1.00 90.75 95 MET A CA 1
ATOM 702 C C . MET A 1 95 ? -6.235 -0.080 -6.214 1.00 90.75 95 MET A C 1
ATOM 704 O O . MET A 1 95 ? -6.984 0.306 -5.326 1.00 90.75 95 MET A O 1
ATOM 708 N N . ALA A 1 96 ? -5.883 0.701 -7.238 1.00 91.19 96 ALA A N 1
ATOM 709 C CA . ALA A 1 96 ? -6.405 2.058 -7.404 1.00 91.19 96 ALA A CA 1
ATOM 710 C C . ALA A 1 96 ? -7.907 2.085 -7.738 1.00 91.19 96 ALA A C 1
ATOM 712 O O . ALA A 1 96 ? -8.597 3.049 -7.414 1.00 91.19 96 ALA A O 1
ATOM 713 N N . SER A 1 97 ? -8.423 1.024 -8.364 1.00 91.00 97 SER A N 1
ATOM 714 C CA . SER A 1 97 ? -9.857 0.872 -8.639 1.00 91.00 97 SER A CA 1
ATOM 715 C C . SER A 1 97 ? -10.655 0.509 -7.382 1.00 91.00 97 SER A C 1
ATOM 717 O O . SER A 1 97 ? -11.770 0.998 -7.203 1.00 91.00 97 SER A O 1
ATOM 719 N N . ASP A 1 98 ? -10.074 -0.303 -6.495 1.00 92.00 98 ASP A N 1
ATOM 720 C CA . ASP A 1 98 ? -10.724 -0.795 -5.274 1.00 92.00 98 ASP A CA 1
ATOM 721 C C . ASP A 1 98 ? -10.517 0.120 -4.054 1.00 92.00 98 ASP A C 1
ATOM 723 O O . ASP A 1 98 ? -11.238 0.011 -3.059 1.00 92.00 98 ASP A O 1
ATOM 727 N N . ASN A 1 99 ? -9.531 1.020 -4.102 1.00 90.81 99 ASN A N 1
ATOM 728 C CA . ASN A 1 99 ? -9.139 1.860 -2.977 1.00 90.81 99 ASN A CA 1
ATOM 729 C C . ASN A 1 99 ? -8.971 3.327 -3.389 1.00 90.81 99 ASN A C 1
ATOM 731 O O . ASN A 1 99 ? -7.968 3.705 -3.987 1.00 90.81 99 ASN A O 1
ATOM 735 N N . SER A 1 100 ? -9.902 4.181 -2.954 1.00 90.94 100 SER A N 1
ATOM 736 C CA . SER A 1 100 ? -9.883 5.628 -3.217 1.00 90.94 100 SER A CA 1
ATOM 737 C C . SER A 1 100 ? -8.654 6.361 -2.671 1.00 90.94 100 SER A C 1
ATOM 739 O O . SER A 1 100 ? -8.338 7.451 -3.142 1.00 90.94 100 SER A O 1
ATOM 741 N N . ASN A 1 101 ? -7.962 5.787 -1.684 1.00 91.75 101 ASN A N 1
ATOM 742 C CA . ASN A 1 101 ? -6.729 6.341 -1.131 1.00 91.75 101 ASN A CA 1
ATOM 743 C C . ASN A 1 101 ? -5.514 6.054 -2.017 1.00 91.75 101 ASN A C 1
ATOM 745 O O . ASN A 1 101 ? -4.458 6.636 -1.789 1.00 91.75 101 ASN A O 1
ATOM 749 N N . VAL A 1 102 ? -5.630 5.162 -3.004 1.00 93.06 102 VAL A N 1
ATOM 750 C CA . VAL A 1 102 ? -4.573 4.853 -3.964 1.00 93.06 102 VAL A CA 1
ATOM 751 C C . VAL A 1 102 ? -4.965 5.438 -5.313 1.00 93.06 102 VAL A C 1
ATOM 753 O O . VAL A 1 102 ? -5.998 5.109 -5.877 1.00 93.06 102 VAL A O 1
ATOM 756 N N . THR A 1 103 ? -4.131 6.313 -5.863 1.00 91.69 103 THR A N 1
ATOM 757 C CA . THR A 1 103 ? -4.288 6.790 -7.238 1.00 91.69 103 THR A CA 1
ATOM 758 C C . THR A 1 103 ? -3.165 6.232 -8.085 1.00 91.69 103 THR A C 1
ATOM 760 O O . THR A 1 103 ? -1.987 6.441 -7.797 1.00 91.69 103 THR A O 1
ATOM 763 N N . PHE A 1 104 ? -3.542 5.566 -9.166 1.00 88.31 104 PHE A N 1
ATOM 764 C CA . PHE A 1 104 ? -2.635 5.151 -10.216 1.00 88.31 104 PHE A CA 1
ATOM 765 C C . PHE A 1 104 ? -3.190 5.716 -11.526 1.00 88.31 104 PHE A C 1
ATOM 767 O O . PHE A 1 104 ? -4.349 5.450 -11.844 1.00 88.31 104 PHE A O 1
ATOM 774 N N . PRO A 1 105 ? -2.438 6.552 -12.260 1.00 75.38 105 PRO A N 1
ATOM 775 C CA . PRO A 1 105 ? -2.831 7.018 -13.575 1.00 75.38 105 PRO A CA 1
ATOM 776 C C . PRO A 1 105 ? -2.777 5.811 -14.519 1.00 75.38 105 PRO A C 1
ATOM 778 O O . PRO A 1 105 ? -1.759 5.528 -15.150 1.00 75.38 105 PRO A O 1
ATOM 781 N N . GLY A 1 106 ? -3.863 5.037 -14.542 1.00 67.31 106 GLY A N 1
ATOM 782 C CA . GLY A 1 106 ? -4.063 3.956 -15.496 1.00 67.31 106 GLY A CA 1
ATOM 783 C C . GLY A 1 106 ? -3.992 4.515 -16.914 1.00 67.31 106 GLY A C 1
ATOM 784 O O . GLY A 1 106 ? -4.587 5.549 -17.210 1.00 67.31 106 GLY A O 1
ATOM 785 N N . GLY A 1 107 ? -3.227 3.842 -17.773 1.00 59.12 107 GLY A N 1
ATOM 786 C CA . GLY A 1 107 ? -3.079 4.164 -19.189 1.00 59.12 107 GLY A CA 1
ATOM 787 C C . GLY A 1 107 ? -2.370 5.490 -19.485 1.00 59.12 107 GLY A C 1
ATOM 788 O O . GLY A 1 107 ? -3.007 6.531 -19.612 1.00 59.12 107 GLY A O 1
ATOM 789 N N . GLY A 1 108 ? -1.057 5.436 -19.733 1.00 53.97 108 GLY A N 1
ATOM 790 C CA . GLY A 1 108 ? -0.370 6.519 -20.447 1.00 53.97 108 GLY A CA 1
ATOM 791 C C . GLY A 1 108 ? 1.027 6.879 -19.959 1.00 53.97 108 GLY A C 1
ATOM 792 O O . GLY A 1 108 ? 1.290 8.045 -19.698 1.00 53.97 108 GLY A O 1
ATOM 793 N N . ALA A 1 109 ? 1.953 5.924 -19.916 1.00 50.56 109 ALA A N 1
ATOM 794 C CA . ALA A 1 109 ? 3.361 6.255 -20.125 1.00 50.56 109 ALA A CA 1
ATOM 795 C C . ALA A 1 109 ? 3.825 5.524 -21.382 1.00 50.56 109 ALA A C 1
ATOM 797 O O . ALA A 1 109 ? 4.432 4.457 -21.330 1.00 50.56 109 ALA A O 1
ATOM 798 N N . SER A 1 110 ? 3.482 6.086 -22.540 1.00 55.22 110 SER A N 1
ATOM 799 C CA . SER A 1 110 ? 4.328 5.862 -23.697 1.00 55.22 110 SER A CA 1
ATOM 800 C C . SER A 1 110 ? 5.569 6.731 -23.474 1.00 55.22 110 SER A C 1
ATOM 802 O O . SER A 1 110 ? 5.388 7.944 -23.521 1.00 55.22 110 SER A O 1
ATOM 804 N N . THR A 1 111 ? 6.772 6.184 -23.218 1.00 50.94 111 THR A N 1
ATOM 805 C CA . THR A 1 111 ? 8.033 6.729 -23.810 1.00 50.94 111 THR A CA 1
ATOM 806 C C . THR A 1 111 ? 9.261 5.798 -23.704 1.00 50.94 111 THR A C 1
ATOM 808 O O . THR A 1 111 ? 10.305 6.137 -23.175 1.00 50.94 111 THR A O 1
ATOM 811 N N . GLY A 1 112 ? 9.195 4.607 -24.308 1.00 51.75 112 GLY A N 1
ATOM 812 C CA . GLY A 1 112 ? 10.382 3.787 -24.599 1.00 51.75 112 GLY A CA 1
ATOM 813 C C . GLY A 1 112 ? 11.143 3.301 -23.358 1.00 51.75 112 GLY A C 1
ATOM 814 O O . GLY A 1 112 ? 10.760 3.537 -22.217 1.00 51.75 112 GLY A O 1
ATOM 815 N N . TYR A 1 113 ? 12.240 2.575 -23.567 1.00 51.59 113 TYR A N 1
ATOM 816 C CA . TYR A 1 113 ? 13.032 2.013 -22.463 1.00 51.59 113 TYR A CA 1
ATOM 817 C C . TYR A 1 113 ? 13.793 3.053 -21.626 1.00 51.59 113 TYR A C 1
ATOM 819 O O . TYR A 1 113 ? 14.368 2.689 -20.592 1.00 51.59 113 TYR A O 1
ATOM 827 N N . ASP A 1 114 ? 13.838 4.302 -22.084 1.00 52.41 114 ASP A N 1
ATOM 828 C CA . ASP A 1 114 ? 14.718 5.345 -21.557 1.00 52.41 114 ASP A CA 1
ATOM 829 C C . ASP A 1 114 ? 13.958 6.561 -21.002 1.00 52.41 114 ASP A C 1
ATOM 831 O O . ASP A 1 114 ? 14.586 7.407 -20.378 1.00 52.41 114 ASP A O 1
ATOM 835 N N . ASP A 1 115 ? 12.629 6.627 -21.148 1.00 57.97 115 ASP A N 1
ATOM 836 C CA . ASP A 1 115 ? 11.811 7.732 -20.633 1.00 57.97 115 ASP A CA 1
ATOM 837 C C . ASP A 1 115 ? 10.441 7.210 -20.159 1.00 57.97 115 ASP A C 1
ATOM 839 O O . ASP A 1 115 ? 9.389 7.514 -20.697 1.00 57.97 115 ASP A O 1
ATOM 843 N N . TYR A 1 116 ? 10.433 6.329 -19.156 1.00 66.38 116 TYR A N 1
ATOM 844 C CA . TYR A 1 116 ? 9.192 5.919 -18.496 1.00 66.38 116 TYR A CA 1
ATOM 845 C C . TYR A 1 116 ? 9.042 6.675 -17.174 1.00 66.38 116 TYR A C 1
ATOM 847 O O . TYR A 1 116 ? 9.943 6.667 -16.336 1.00 66.38 116 TYR A O 1
ATOM 855 N N . GLY A 1 117 ? 7.900 7.340 -16.994 1.00 73.94 117 GLY A N 1
ATOM 856 C CA . GLY A 1 117 ? 7.495 7.985 -15.748 1.00 73.94 117 GLY A CA 1
ATOM 857 C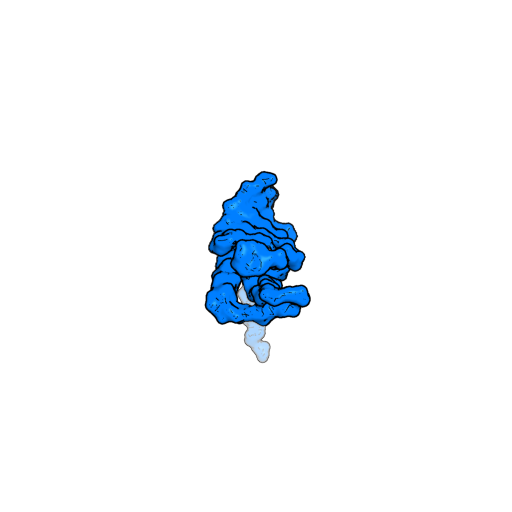 C . GLY A 1 117 ? 6.221 7.333 -15.229 1.00 73.94 117 GLY A C 1
ATOM 858 O O . GLY A 1 117 ? 5.138 7.627 -15.725 1.00 73.94 117 GLY A O 1
ATOM 859 N N . ILE A 1 118 ? 6.340 6.428 -14.256 1.00 83.19 118 ILE A N 1
ATOM 860 C CA . ILE A 1 118 ? 5.181 5.794 -13.613 1.00 83.19 118 ILE A CA 1
ATOM 861 C C . ILE A 1 118 ? 5.044 6.377 -12.221 1.00 83.19 118 ILE A C 1
ATOM 863 O O . ILE A 1 118 ? 5.985 6.300 -11.432 1.00 83.19 118 ILE A O 1
ATOM 867 N N . THR A 1 119 ? 3.872 6.922 -11.908 1.00 88.62 119 THR A N 1
ATOM 868 C CA . THR A 1 119 ? 3.600 7.523 -10.605 1.00 88.62 119 THR A CA 1
ATOM 869 C C . THR A 1 119 ? 2.413 6.845 -9.943 1.00 88.62 119 THR A C 1
ATOM 871 O O . THR A 1 119 ? 1.347 6.785 -10.531 1.00 88.62 119 THR A O 1
ATOM 874 N N . ALA A 1 120 ? 2.576 6.373 -8.712 1.00 91.44 120 ALA A N 1
ATOM 875 C CA . ALA A 1 120 ? 1.484 5.930 -7.853 1.00 91.44 120 ALA A CA 1
ATOM 876 C C . ALA A 1 120 ? 1.418 6.849 -6.633 1.00 91.44 120 ALA A C 1
ATOM 878 O O . ALA A 1 120 ? 2.456 7.224 -6.087 1.00 91.44 120 ALA A O 1
ATOM 879 N N . THR A 1 121 ? 0.218 7.192 -6.185 1.00 93.38 121 THR A N 1
ATOM 880 C CA . THR A 1 121 ? 0.012 8.049 -5.014 1.00 93.38 121 THR A CA 1
ATOM 881 C C . THR A 1 121 ? -0.800 7.302 -3.973 1.00 93.38 121 THR A C 1
ATOM 883 O O . THR A 1 121 ? -1.784 6.655 -4.319 1.00 93.38 121 THR A O 1
ATOM 886 N N . VAL A 1 122 ? -0.407 7.412 -2.705 1.00 94.62 122 VAL A N 1
ATOM 887 C CA . VAL A 1 122 ? -1.203 6.958 -1.561 1.00 94.62 122 VAL A CA 1
ATOM 888 C C . VAL A 1 122 ? -1.501 8.144 -0.657 1.00 94.62 122 VAL A C 1
ATOM 890 O O . VAL A 1 122 ? -0.578 8.855 -0.260 1.00 94.62 122 VAL A O 1
ATOM 893 N N . THR A 1 123 ? -2.769 8.351 -0.324 1.00 93.19 123 THR A N 1
ATOM 894 C CA . THR A 1 123 ? -3.221 9.344 0.654 1.00 93.19 123 THR A CA 1
ATOM 895 C C . THR A 1 123 ? -3.518 8.650 1.981 1.00 93.19 123 THR A C 1
ATOM 897 O O . THR A 1 123 ? -4.325 7.723 2.033 1.00 93.19 123 THR A O 1
ATOM 900 N N . ASP A 1 124 ? -2.822 9.060 3.038 1.00 89.88 124 ASP A N 1
ATOM 901 C CA . ASP A 1 124 ? -3.036 8.560 4.403 1.00 89.88 124 ASP A CA 1
ATOM 902 C C . ASP A 1 124 ? -4.289 9.194 5.038 1.00 89.88 124 ASP A C 1
ATOM 904 O O . ASP A 1 124 ? -4.880 10.105 4.461 1.00 89.88 124 ASP A O 1
ATOM 908 N N . ASP A 1 125 ? -4.682 8.750 6.232 1.00 85.81 125 ASP A N 1
ATOM 909 C CA . ASP A 1 125 ? -5.877 9.275 6.918 1.00 85.81 125 ASP A CA 1
ATOM 910 C C . ASP A 1 125 ? -5.754 10.753 7.319 1.00 85.81 125 ASP A C 1
ATOM 912 O O . ASP A 1 125 ? -6.760 11.437 7.491 1.00 85.81 125 ASP A O 1
ATOM 916 N N . ASP A 1 126 ? -4.521 11.250 7.441 1.00 87.94 126 ASP A N 1
ATOM 917 C CA . ASP A 1 126 ? -4.203 12.657 7.712 1.00 87.94 126 ASP A CA 1
ATOM 918 C C . ASP A 1 126 ? -4.142 13.513 6.425 1.00 87.94 126 ASP A C 1
ATOM 920 O O . ASP A 1 126 ? -3.531 14.581 6.417 1.00 87.94 126 ASP A O 1
ATOM 924 N N . ASP A 1 127 ? -4.693 13.023 5.307 1.00 88.12 127 ASP A N 1
ATOM 925 C CA . ASP A 1 127 ? -4.629 13.627 3.963 1.00 88.12 127 ASP A CA 1
ATOM 926 C C . ASP A 1 127 ? -3.203 13.817 3.398 1.00 88.12 127 ASP A C 1
ATOM 928 O O . ASP A 1 127 ? -2.999 14.425 2.343 1.00 88.12 127 ASP A O 1
ATOM 932 N N . ILE A 1 128 ? -2.192 13.229 4.044 1.00 90.12 128 ILE A N 1
ATOM 933 C CA . ILE A 1 128 ? -0.799 13.280 3.590 1.00 90.12 128 ILE A CA 1
ATOM 934 C C . ILE A 1 128 ? -0.636 12.424 2.336 1.00 90.12 128 ILE A C 1
ATOM 936 O O . ILE A 1 128 ? -0.953 11.231 2.334 1.00 90.12 128 ILE A O 1
ATOM 940 N N . LYS A 1 129 ? -0.068 13.011 1.279 1.00 92.62 129 LYS A N 1
ATOM 941 C CA . LYS A 1 129 ? 0.165 12.328 0.003 1.00 92.62 129 LYS A CA 1
ATOM 942 C C . LYS A 1 129 ? 1.587 11.793 -0.084 1.00 92.62 129 LYS A C 1
ATOM 944 O O . LYS A 1 129 ? 2.562 12.540 0.006 1.00 92.62 129 LYS A O 1
ATOM 949 N N . TYR A 1 130 ? 1.695 10.495 -0.325 1.00 94.25 130 TYR A N 1
ATOM 950 C CA . TYR A 1 130 ? 2.935 9.792 -0.618 1.00 94.25 130 TYR A CA 1
ATOM 951 C C . TYR A 1 130 ? 2.971 9.455 -2.099 1.00 94.25 130 TYR A C 1
ATOM 953 O O . TYR A 1 130 ? 2.148 8.677 -2.576 1.00 94.25 130 TYR A O 1
ATOM 961 N N . THR A 1 131 ? 3.933 10.024 -2.814 1.00 93.00 131 THR A N 1
ATOM 962 C CA . THR A 1 131 ? 4.066 9.851 -4.259 1.00 93.00 131 THR A CA 1
ATOM 963 C C . THR A 1 131 ? 5.276 8.978 -4.553 1.00 93.00 131 THR A C 1
ATOM 965 O O . THR A 1 131 ? 6.410 9.310 -4.204 1.00 93.00 131 THR A O 1
ATOM 968 N N . TYR A 1 132 ? 5.026 7.850 -5.202 1.00 93.06 132 TYR A N 1
ATOM 969 C CA . TYR A 1 132 ? 6.018 6.889 -5.658 1.00 93.06 132 TYR A CA 1
ATOM 970 C C . TYR A 1 132 ? 6.205 7.102 -7.149 1.00 93.06 132 TYR A C 1
ATOM 972 O O . TYR A 1 132 ? 5.259 6.914 -7.905 1.00 93.06 132 TYR A O 1
ATOM 980 N N . THR A 1 133 ? 7.405 7.474 -7.578 1.00 89.75 133 THR A N 1
ATOM 981 C CA . THR A 1 133 ? 7.702 7.699 -8.994 1.00 89.75 133 THR A CA 1
ATOM 982 C C . THR A 1 133 ? 8.844 6.805 -9.424 1.00 89.75 133 THR A C 1
ATOM 984 O O . THR A 1 133 ? 9.924 6.862 -8.839 1.00 89.75 133 THR A O 1
ATOM 987 N N . ILE A 1 134 ? 8.617 6.003 -10.459 1.00 86.50 134 ILE A N 1
ATOM 988 C CA . ILE A 1 134 ? 9.684 5.304 -11.163 1.00 86.50 134 ILE A CA 1
ATOM 989 C C . ILE A 1 134 ? 10.051 6.136 -12.384 1.00 86.50 134 ILE A C 1
ATOM 991 O O . ILE A 1 134 ? 9.191 6.419 -13.217 1.00 86.50 134 ILE A O 1
ATOM 995 N N . SER A 1 135 ? 11.315 6.535 -12.464 1.00 82.75 135 SER A N 1
ATOM 996 C CA . SER A 1 135 ? 11.878 7.247 -13.608 1.00 82.75 135 SER A CA 1
ATOM 997 C C . SER A 1 135 ? 13.347 6.880 -13.765 1.00 82.75 135 SER A C 1
ATOM 999 O O . SER A 1 135 ? 14.062 6.756 -12.771 1.00 82.75 135 SER A O 1
ATOM 1001 N N . ASN A 1 136 ? 13.802 6.682 -15.005 1.00 76.19 136 ASN A N 1
ATOM 1002 C CA . ASN A 1 136 ? 15.207 6.403 -15.324 1.00 76.19 136 ASN A CA 1
ATOM 1003 C C . ASN A 1 136 ? 15.821 5.216 -14.540 1.00 76.19 136 ASN A C 1
ATOM 1005 O O . ASN A 1 136 ? 16.982 5.274 -14.141 1.00 76.19 136 ASN A O 1
ATOM 1009 N N . GLY A 1 137 ? 15.059 4.146 -14.272 1.00 77.88 137 GLY A N 1
ATOM 1010 C CA . GLY A 1 137 ? 15.561 2.993 -13.498 1.00 77.88 137 GLY A CA 1
ATOM 1011 C C . GLY A 1 137 ? 15.561 3.190 -11.982 1.00 77.88 137 GLY A C 1
ATOM 1012 O O . GLY A 1 137 ? 16.101 2.369 -11.249 1.00 77.88 137 GLY A O 1
ATOM 1013 N N . GLN A 1 138 ? 14.987 4.282 -11.478 1.00 85.38 138 GLN A N 1
ATOM 1014 C CA . GLN A 1 138 ? 14.994 4.584 -10.052 1.00 85.38 138 GLN A CA 1
ATOM 1015 C C . GLN A 1 138 ? 13.588 4.793 -9.516 1.00 85.38 138 GLN A C 1
ATOM 1017 O O . GLN A 1 138 ? 12.795 5.542 -10.081 1.00 85.38 138 GLN A O 1
ATOM 1022 N N . LEU A 1 139 ? 13.312 4.169 -8.371 1.00 90.06 139 LEU A N 1
ATOM 1023 C CA . LEU A 1 139 ? 12.139 4.459 -7.556 1.00 90.06 139 LEU A CA 1
ATOM 1024 C C . LEU A 1 139 ? 12.467 5.595 -6.582 1.00 90.06 139 LEU A C 1
ATOM 1026 O O . LEU A 1 139 ? 13.265 5.422 -5.660 1.00 90.06 139 LEU A O 1
ATOM 1030 N N . THR A 1 140 ? 11.800 6.729 -6.759 1.00 91.12 140 THR A N 1
ATOM 1031 C CA . THR A 1 140 ? 11.840 7.876 -5.848 1.00 91.12 140 THR A CA 1
ATOM 1032 C C . THR A 1 140 ? 10.538 7.957 -5.061 1.00 91.12 140 THR A C 1
ATOM 1034 O O . THR A 1 140 ? 9.467 7.645 -5.580 1.00 91.12 140 THR A O 1
ATOM 1037 N N . ILE A 1 141 ? 10.632 8.378 -3.801 1.00 93.00 141 ILE A N 1
ATOM 1038 C C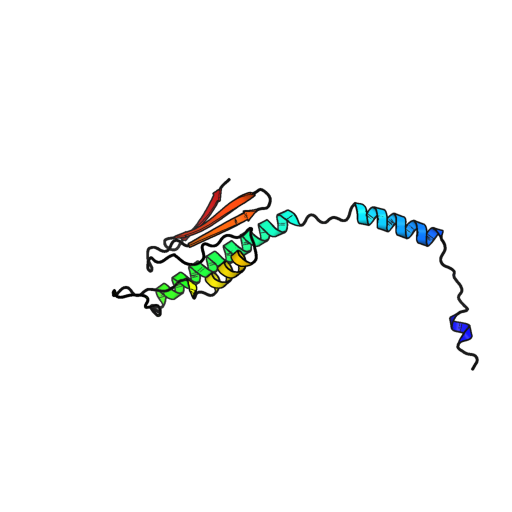A . ILE A 1 141 ? 9.480 8.600 -2.926 1.00 93.00 141 ILE A CA 1
ATOM 1039 C C . ILE A 1 141 ? 9.511 10.060 -2.490 1.00 93.00 141 ILE A C 1
ATOM 1041 O O . ILE A 1 141 ? 10.519 10.517 -1.948 1.00 93.00 141 ILE A O 1
ATOM 1045 N N . SER A 1 142 ? 8.421 10.784 -2.713 1.00 92.69 142 SER A N 1
ATOM 1046 C CA . SER A 1 142 ? 8.223 12.133 -2.193 1.00 92.69 142 SER A CA 1
ATOM 1047 C C . SER A 1 142 ? 6.978 12.198 -1.316 1.00 92.69 142 SER A C 1
ATOM 1049 O O . SER A 1 142 ? 6.079 11.360 -1.399 1.00 92.69 142 SER A O 1
ATOM 1051 N N . THR A 1 143 ? 6.958 13.188 -0.429 1.00 90.88 143 THR A N 1
ATOM 1052 C CA . THR A 1 143 ? 5.808 13.486 0.427 1.00 90.88 143 THR A CA 1
ATOM 1053 C C . THR A 1 143 ? 5.318 14.884 0.095 1.00 90.88 143 THR A C 1
ATOM 1055 O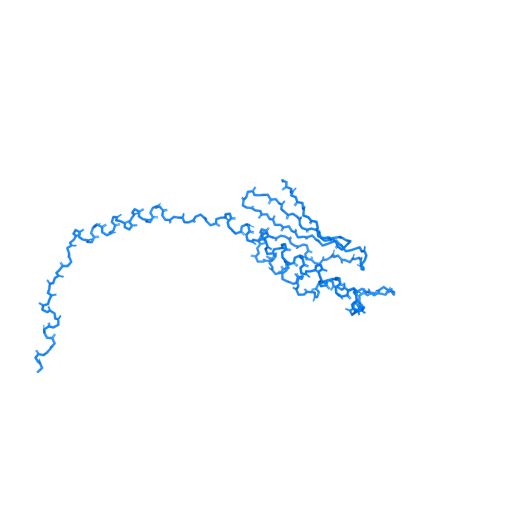 O . THR A 1 143 ? 6.126 15.804 -0.038 1.00 90.88 143 THR A O 1
ATOM 1058 N N . GLY A 1 144 ? 4.012 15.017 -0.106 1.00 79.88 144 GLY A N 1
ATOM 1059 C CA . GLY A 1 144 ? 3.327 16.283 -0.330 1.00 79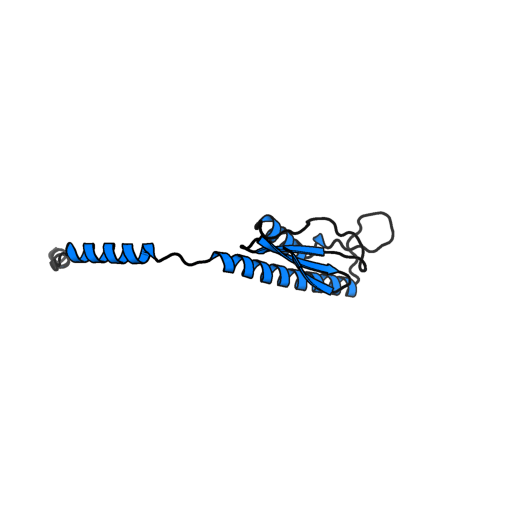.88 144 GLY A CA 1
ATOM 1060 C C . GLY A 1 144 ? 2.275 16.514 0.748 1.00 79.88 144 GLY A C 1
ATOM 1061 O O . GLY A 1 144 ? 1.680 15.557 1.253 1.00 79.88 144 GLY A O 1
ATOM 1062 N N . SER A 1 145 ? 2.080 17.784 1.098 1.00 58.44 145 SER A N 1
ATOM 1063 C CA . SER A 1 145 ? 0.914 18.264 1.849 1.00 58.44 145 SER A CA 1
ATOM 1064 C C . SER A 1 145 ? -0.244 18.567 0.906 1.00 58.44 145 SER A C 1
ATOM 1066 O O . SER A 1 145 ? 0.030 18.929 -0.263 1.00 58.44 145 SER A O 1
#

pLDDT: mean 79.71, std 14.74, range [48.25, 96.06]

Sequence (145 aa):
MKKIRDIFSGNEGFTLIELLIVIVIIGVLAAIAVPNLTGLVGSANKEVVKSNMRTLLTEIEARKASGNTTGSTGTGSDNYVPITELNAYVELENMASDNSNVTFPGGGASTGYDDYGITATVTDDDDIKYTYTISNGQLTISTGS

Foldseek 3Di:
DPPPVVVCVPCPDDDPVNVVVVVVVVVVCVVPPDPDCQQVVLVVVVVLLVVLLVVLLVVLVVCVVVVPLPDDDDDDPASDDDSCPDPSNVVLVVCVVVDVQKDWPPDDDPDHSQFGWGWIWGQGPVRKIWIWIDGRSDTDIDIDD

Secondary structure (DSSP, 8-state):
--SSGGGG----PPPHHHHHHHHHHHHHHHHH-----HHHHHHHHHHHHHHHHHHHHHHHHHHHHHT------SSSS-----GGGSHHHHHHHHHHHH-TTEE---S----TTT--EEEEEEE-TT--EEEEEEETTEEEEEEE-

Radius of gyration: 28.7 Å; chains: 1; bounding box: 57×64×77 Å